Protein AF-A0A9D6U7L0-F1 (afdb_monomer_lite)

Structure (mmCIF, N/CA/C/O backbone):
data_AF-A0A9D6U7L0-F1
#
_entry.id   AF-A0A9D6U7L0-F1
#
loop_
_atom_site.group_PDB
_atom_site.id
_atom_site.type_symbol
_atom_site.label_atom_id
_atom_site.label_alt_id
_atom_site.label_comp_id
_atom_site.label_asym_id
_atom_site.label_entity_id
_atom_site.label_seq_id
_atom_site.pdbx_PDB_ins_code
_atom_site.Cartn_x
_atom_site.Cartn_y
_atom_site.Cartn_z
_atom_site.occupancy
_atom_sit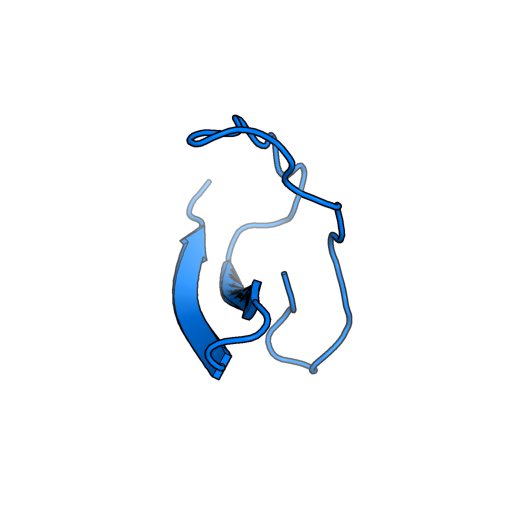e.B_iso_or_equiv
_atom_site.auth_seq_id
_atom_site.auth_comp_id
_atom_site.auth_asym_id
_atom_site.auth_atom_id
_atom_site.pdbx_PDB_model_num
ATOM 1 N N . ILE A 1 1 ? 0.701 -0.114 2.256 1.00 93.69 1 ILE A N 1
ATOM 2 C CA . ILE A 1 1 ? 1.320 0.677 1.168 1.00 93.69 1 ILE A CA 1
ATOM 3 C C . ILE A 1 1 ? 1.231 -0.133 -0.099 1.00 93.69 1 ILE A C 1
ATOM 5 O O . ILE A 1 1 ? 1.507 -1.328 -0.049 1.00 93.69 1 ILE A O 1
ATOM 9 N N . TYR A 1 2 ? 0.821 0.508 -1.184 1.00 96.56 2 TYR A N 1
ATOM 10 C CA . TYR A 1 2 ? 0.616 -0.125 -2.478 1.00 96.56 2 TYR A CA 1
ATOM 11 C C . TYR A 1 2 ? 1.464 0.553 -3.550 1.00 96.56 2 TYR A C 1
ATOM 13 O O . TYR A 1 2 ? 1.710 1.757 -3.455 1.00 96.56 2 TYR A O 1
ATOM 21 N N . ASN A 1 3 ? 1.922 -0.208 -4.542 1.00 95.12 3 ASN A N 1
ATOM 22 C CA . ASN A 1 3 ? 2.554 0.350 -5.739 1.00 95.12 3 ASN A CA 1
ATOM 23 C C . ASN A 1 3 ? 1.484 0.846 -6.739 1.00 95.12 3 ASN A C 1
ATOM 25 O O . ASN A 1 3 ? 0.282 0.703 -6.510 1.00 95.12 3 ASN A O 1
ATOM 29 N N . MET A 1 4 ? 1.923 1.416 -7.863 1.00 94.81 4 MET A N 1
ATOM 30 C CA . MET A 1 4 ? 1.043 1.880 -8.950 1.00 94.81 4 MET A CA 1
ATOM 31 C C . MET A 1 4 ? 0.184 0.775 -9.584 1.00 94.81 4 MET A C 1
ATOM 33 O O . MET A 1 4 ? -0.853 1.081 -10.163 1.00 94.81 4 MET A O 1
ATOM 37 N N . LEU A 1 5 ? 0.613 -0.486 -9.488 1.00 95.00 5 LEU A N 1
ATOM 38 C CA . LEU A 1 5 ? -0.100 -1.644 -10.033 1.00 95.00 5 LEU A CA 1
ATOM 39 C C . LEU A 1 5 ? -1.177 -2.176 -9.074 1.00 95.00 5 LEU A C 1
ATOM 41 O O . LEU A 1 5 ? -1.974 -3.025 -9.456 1.00 95.00 5 LEU A O 1
ATOM 45 N N . GLY A 1 6 ? -1.229 -1.662 -7.841 1.00 93.31 6 GLY A N 1
ATOM 46 C CA . GLY A 1 6 ? -2.148 -2.122 -6.802 1.00 93.31 6 GLY A CA 1
ATOM 47 C C . GLY A 1 6 ? -1.594 -3.252 -5.932 1.00 93.31 6 GLY A C 1
ATOM 48 O O . GLY A 1 6 ? -2.298 -3.719 -5.035 1.00 93.31 6 GLY A O 1
ATOM 49 N N . ASP A 1 7 ? -0.336 -3.656 -6.117 1.00 95.56 7 ASP A N 1
ATOM 50 C CA . ASP A 1 7 ? 0.294 -4.663 -5.266 1.00 95.56 7 ASP A CA 1
ATOM 51 C C . ASP A 1 7 ? 0.586 -4.085 -3.886 1.00 95.56 7 ASP A C 1
ATOM 53 O O . ASP A 1 7 ? 1.088 -2.965 -3.745 1.00 95.56 7 ASP A O 1
ATOM 57 N N . LYS A 1 8 ? 0.313 -4.870 -2.842 1.00 94.69 8 LYS A N 1
ATOM 58 C CA . LYS A 1 8 ? 0.600 -4.488 -1.459 1.00 94.69 8 LYS A CA 1
ATOM 59 C C . LYS A 1 8 ? 2.076 -4.727 -1.148 1.00 94.69 8 LYS A C 1
ATOM 61 O O . LYS A 1 8 ? 2.496 -5.860 -0.956 1.00 94.69 8 LYS A O 1
ATOM 66 N N . VAL A 1 9 ? 2.838 -3.645 -1.033 1.00 94.44 9 VAL A N 1
ATOM 67 C CA . VAL A 1 9 ? 4.291 -3.682 -0.790 1.00 94.44 9 VAL A CA 1
ATOM 68 C C . VAL A 1 9 ? 4.626 -3.736 0.702 1.00 94.44 9 VAL A C 1
ATOM 70 O O . VAL A 1 9 ? 5.645 -4.284 1.103 1.00 94.44 9 VAL A O 1
ATOM 73 N N . TYR A 1 10 ? 3.759 -3.176 1.549 1.00 93.88 10 TYR A N 1
ATOM 74 C CA . TYR A 1 10 ? 3.932 -3.214 3.001 1.00 93.88 10 TYR A CA 1
ATOM 75 C C . TYR A 1 10 ? 2.587 -3.159 3.727 1.00 93.88 10 TYR A C 1
ATOM 77 O O . TYR A 1 10 ? 1.674 -2.441 3.299 1.00 93.88 10 TYR A O 1
ATOM 85 N N . SER A 1 11 ? 2.477 -3.874 4.846 1.00 92.94 11 SER A N 1
ATOM 86 C CA . SER A 1 11 ? 1.301 -3.881 5.716 1.00 92.94 11 SER A CA 1
ATOM 87 C C . SER A 1 11 ? 1.718 -4.088 7.162 1.00 92.94 11 SER A C 1
ATOM 89 O O . SER A 1 11 ? 2.504 -4.983 7.449 1.00 92.94 11 SER A O 1
ATOM 91 N N . THR A 1 12 ? 1.146 -3.305 8.068 1.00 92.31 12 THR A N 1
ATOM 92 C CA . THR A 1 12 ? 1.300 -3.501 9.510 1.00 92.31 12 THR A CA 1
ATOM 93 C C . THR A 1 12 ? 0.059 -3.007 10.240 1.00 92.31 12 THR A C 1
ATOM 95 O O . THR A 1 12 ? -0.733 -2.250 9.671 1.00 92.31 12 THR A O 1
ATOM 98 N N . ILE A 1 13 ? -0.101 -3.439 11.487 1.00 92.19 13 ILE A N 1
ATOM 99 C CA . ILE A 1 13 ? -1.113 -2.927 12.408 1.00 92.19 13 ILE A CA 1
ATOM 100 C C . ILE A 1 13 ? -0.436 -1.867 13.276 1.00 92.19 13 ILE A C 1
ATOM 102 O O . ILE A 1 13 ? 0.601 -2.123 13.883 1.00 92.19 13 ILE A O 1
ATOM 106 N N . ILE A 1 14 ? -1.015 -0.668 13.312 1.00 88.81 14 ILE A N 1
ATOM 107 C CA . ILE A 1 14 ? -0.518 0.450 14.114 1.00 88.81 14 ILE A CA 1
ATOM 108 C C . ILE A 1 14 ? -1.375 0.522 15.378 1.00 88.81 14 ILE A C 1
ATOM 110 O O . ILE A 1 14 ? -2.556 0.844 15.299 1.00 88.81 14 ILE A O 1
ATOM 114 N N . THR A 1 15 ? -0.790 0.204 16.533 1.00 87.69 15 THR A N 1
ATOM 115 C CA . THR A 1 15 ? -1.473 0.270 17.841 1.00 87.69 15 THR A CA 1
ATOM 116 C C . THR A 1 15 ? -1.153 1.544 18.622 1.00 87.69 15 THR A C 1
ATOM 118 O O . THR A 1 15 ? -1.822 1.844 19.604 1.00 87.69 15 THR A O 1
ATOM 121 N N . ASN A 1 16 ? -0.133 2.291 18.195 1.00 87.38 16 ASN A N 1
ATOM 122 C CA . ASN A 1 16 ? 0.345 3.509 18.848 1.00 87.38 16 ASN A CA 1
ATOM 123 C C . ASN A 1 16 ? 0.018 4.744 17.997 1.00 87.38 16 ASN A C 1
ATOM 125 O O . ASN A 1 16 ? -0.175 4.635 16.790 1.00 87.38 16 ASN A O 1
ATOM 129 N N . HIS A 1 17 ? 0.028 5.938 18.599 1.00 82.56 17 HIS A N 1
ATOM 130 C CA . HIS A 1 17 ? -0.247 7.195 17.882 1.00 82.56 17 HIS A CA 1
ATOM 131 C C . HIS A 1 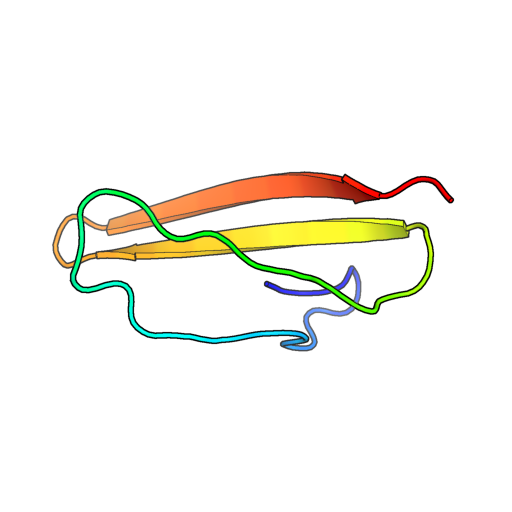17 ? 0.714 7.476 16.716 1.00 82.56 17 HIS A C 1
ATOM 133 O O . HIS A 1 17 ? 0.338 8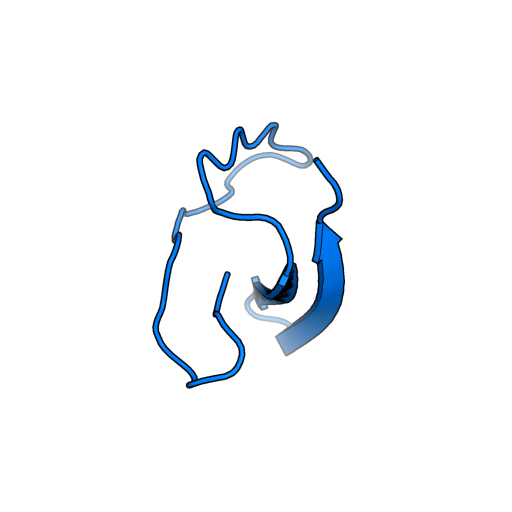.143 15.754 1.00 82.56 17 HIS A O 1
ATOM 139 N N . THR A 1 18 ? 1.947 6.975 16.789 1.00 84.69 18 THR A N 1
ATOM 140 C CA . THR A 1 18 ? 2.966 7.118 15.746 1.00 84.69 18 THR A CA 1
ATOM 141 C C . THR A 1 18 ? 3.674 5.791 15.499 1.00 84.69 18 THR A C 1
ATOM 143 O O . THR A 1 18 ? 3.760 4.919 16.365 1.00 84.69 18 THR A O 1
ATOM 146 N N . SER A 1 19 ? 4.168 5.606 14.278 1.00 85.38 19 SER A N 1
ATOM 147 C CA . SER A 1 19 ? 4.968 4.445 13.894 1.00 85.38 19 SER A CA 1
ATOM 148 C C . SER A 1 19 ? 5.986 4.862 12.848 1.00 85.38 19 SER A C 1
ATOM 150 O O . SER A 1 19 ? 5.636 5.495 11.854 1.00 85.38 19 SER A O 1
ATOM 152 N N . ASN A 1 20 ? 7.244 4.502 13.084 1.00 87.19 20 ASN A N 1
ATOM 153 C CA . ASN A 1 20 ? 8.313 4.694 12.116 1.00 87.19 20 ASN A CA 1
ATOM 154 C C . ASN A 1 20 ? 8.368 3.471 11.204 1.00 87.19 20 ASN A C 1
ATOM 156 O O . ASN A 1 20 ? 8.410 2.337 11.680 1.00 87.19 20 ASN A O 1
ATOM 160 N N . LEU A 1 21 ? 8.372 3.708 9.898 1.00 85.81 21 LEU A N 1
ATOM 161 C CA . LEU A 1 21 ? 8.433 2.668 8.883 1.00 85.81 21 LEU A CA 1
ATOM 162 C C . LEU A 1 21 ? 9.630 2.917 7.977 1.00 85.81 21 LEU A C 1
ATOM 164 O O . LEU A 1 21 ? 9.746 3.986 7.384 1.00 85.81 21 LEU A O 1
ATOM 168 N N . ASN A 1 22 ? 10.478 1.904 7.832 1.00 84.44 22 ASN A N 1
ATOM 169 C CA . ASN A 1 22 ? 11.528 1.888 6.828 1.00 84.44 22 ASN A CA 1
ATOM 170 C C . ASN A 1 22 ? 11.055 1.084 5.605 1.00 84.44 22 ASN A C 1
ATOM 172 O O . ASN A 1 22 ? 10.765 -0.107 5.720 1.00 84.44 22 ASN A O 1
ATOM 176 N N . LEU A 1 23 ? 10.937 1.741 4.449 1.00 85.62 23 LEU A N 1
ATOM 177 C CA . LEU A 1 23 ? 10.586 1.100 3.181 1.00 85.62 23 LEU A CA 1
ATOM 178 C C . LEU A 1 23 ? 11.836 0.895 2.334 1.00 85.62 23 LEU A C 1
ATOM 180 O O . LEU A 1 23 ? 12.373 1.848 1.778 1.00 85.62 23 LEU A O 1
ATOM 184 N N . ASN A 1 24 ? 12.236 -0.363 2.165 1.00 89.38 24 ASN A N 1
ATOM 185 C CA . ASN A 1 24 ? 13.257 -0.739 1.195 1.00 89.38 24 ASN A CA 1
ATOM 186 C C . ASN A 1 24 ? 12.605 -1.021 -0.166 1.00 89.38 24 ASN A C 1
ATOM 188 O O . ASN A 1 24 ? 12.327 -2.171 -0.506 1.00 89.38 24 ASN A O 1
ATOM 192 N N . VAL A 1 25 ? 12.278 0.042 -0.901 1.00 90.12 25 VAL A N 1
ATOM 193 C CA . VAL A 1 25 ? 11.606 -0.044 -2.205 1.00 90.12 25 VAL A CA 1
ATO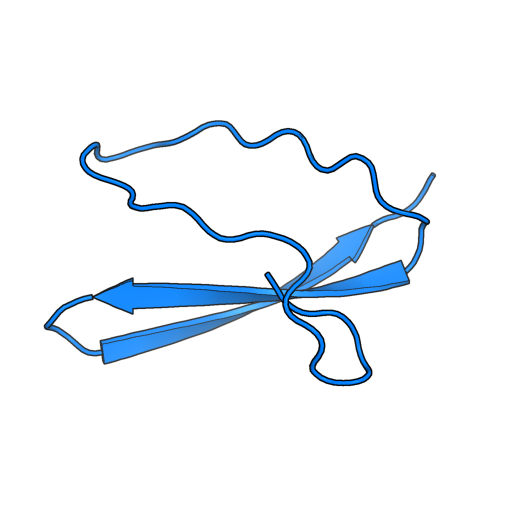M 194 C C . VAL A 1 25 ? 12.296 0.851 -3.239 1.00 90.12 25 VAL A C 1
ATOM 196 O O . VAL A 1 25 ? 12.885 1.873 -2.871 1.00 90.12 25 VAL A O 1
ATOM 199 N N . PRO A 1 26 ? 12.224 0.514 -4.540 1.00 93.00 26 PRO A N 1
ATOM 200 C CA . PRO A 1 26 ? 12.728 1.381 -5.598 1.00 93.00 26 PRO A CA 1
ATOM 201 C C . PRO A 1 26 ? 12.061 2.761 -5.593 1.00 93.00 26 PRO A C 1
ATOM 203 O O . PRO A 1 26 ? 10.900 2.901 -5.189 1.00 93.00 26 PRO A O 1
ATOM 206 N N . GLY A 1 27 ? 12.776 3.768 -6.104 1.00 94.69 27 GLY A N 1
ATOM 207 C CA . GLY A 1 27 ? 12.204 5.087 -6.371 1.00 94.69 27 GLY A CA 1
ATOM 208 C C . GLY A 1 27 ? 10.974 4.983 -7.277 1.00 94.69 27 GLY A C 1
ATOM 209 O O . GLY A 1 27 ? 10.953 4.209 -8.233 1.00 94.69 27 GLY A O 1
ATOM 210 N N . GLY A 1 28 ? 9.922 5.733 -6.957 1.00 94.50 28 GLY A N 1
ATOM 211 C CA . GLY A 1 28 ? 8.640 5.611 -7.643 1.00 94.50 28 GLY A CA 1
ATOM 212 C C . GLY A 1 28 ? 7.469 6.214 -6.876 1.00 94.50 28 GLY A C 1
ATOM 213 O O . GLY A 1 28 ? 7.635 6.872 -5.846 1.00 94.50 28 GLY A O 1
ATOM 214 N N . ILE A 1 29 ? 6.267 5.991 -7.407 1.00 96.38 29 ILE A N 1
ATOM 215 C CA . ILE A 1 29 ? 5.009 6.444 -6.808 1.00 96.38 29 ILE A CA 1
ATOM 216 C C . ILE A 1 29 ? 4.357 5.281 -6.060 1.00 96.38 29 ILE A C 1
ATOM 218 O O . ILE A 1 29 ? 4.228 4.177 -6.588 1.00 96.38 29 ILE A O 1
ATOM 222 N N . TYR A 1 30 ? 3.909 5.564 -4.841 1.00 96.81 30 TYR A N 1
ATOM 223 C CA . TYR A 1 30 ? 3.230 4.624 -3.959 1.00 96.81 30 TYR A CA 1
ATOM 224 C C . TYR A 1 30 ? 2.011 5.275 -3.311 1.00 96.81 30 TYR A C 1
ATOM 226 O O . TYR A 1 30 ? 1.883 6.498 -3.258 1.00 96.81 30 TYR A O 1
ATOM 234 N N . PHE A 1 31 ? 1.132 4.447 -2.760 1.00 96.94 31 PHE A N 1
ATOM 235 C CA . PHE A 1 31 ? -0.043 4.888 -2.020 1.00 96.94 31 PHE A CA 1
ATOM 236 C C . PHE A 1 31 ? -0.017 4.322 -0.602 1.00 96.94 31 PHE A C 1
ATOM 238 O O . PHE A 1 31 ? -0.061 3.105 -0.386 1.00 96.94 31 PHE A O 1
ATOM 245 N N . LEU A 1 32 ? 0.058 5.210 0.387 1.00 94.88 32 LEU A N 1
ATOM 246 C CA . LEU A 1 32 ? -0.154 4.870 1.786 1.00 94.88 32 LEU A CA 1
ATOM 247 C C . LEU A 1 32 ? -1.653 4.826 2.047 1.00 94.88 32 LEU A C 1
ATOM 249 O O . LEU A 1 32 ? -2.346 5.816 1.851 1.00 94.88 32 LEU A O 1
ATOM 253 N N . GLN A 1 33 ? -2.135 3.674 2.497 1.00 95.44 33 GLN A N 1
ATOM 254 C CA . GLN A 1 33 ? -3.512 3.489 2.926 1.00 95.44 33 GLN A CA 1
ATOM 255 C C . GLN A 1 33 ? -3.509 3.218 4.426 1.00 95.44 33 GLN A C 1
ATOM 257 O O . GLN A 1 33 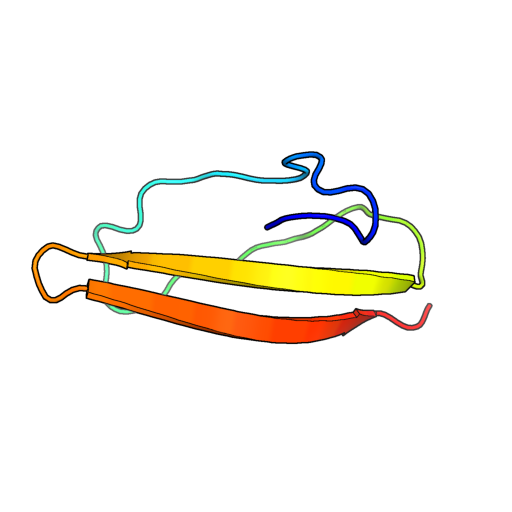? -2.890 2.245 4.861 1.00 95.44 33 GLN A O 1
ATOM 262 N N . VAL A 1 34 ? -4.215 4.049 5.185 1.00 93.94 34 VAL A N 1
ATOM 263 C CA . VAL A 1 34 ? -4.474 3.846 6.612 1.00 93.94 34 VAL A CA 1
ATOM 264 C C . VAL A 1 34 ? -5.950 3.516 6.763 1.00 93.94 34 VAL A C 1
ATOM 266 O O . VAL A 1 34 ? -6.803 4.258 6.280 1.00 93.94 34 VAL A O 1
ATOM 269 N N . LYS A 1 35 ? -6.243 2.376 7.389 1.00 94.38 35 LYS A N 1
ATOM 270 C CA . LYS A 1 35 ? -7.609 1.932 7.668 1.00 94.38 35 LYS A CA 1
ATOM 271 C C . LYS A 1 35 ? -7.830 1.964 9.173 1.00 94.38 35 LYS A C 1
ATOM 273 O O . LYS A 1 35 ? -7.025 1.402 9.910 1.00 94.38 35 LYS A O 1
ATOM 278 N N . SER A 1 36 ? -8.913 2.594 9.597 1.00 93.12 36 SER A N 1
ATOM 279 C CA . SER A 1 36 ? -9.425 2.546 10.962 1.00 93.12 36 SER A CA 1
ATOM 280 C C . SER A 1 36 ? -10.925 2.265 10.929 1.00 93.12 36 SER A C 1
ATOM 282 O O . SER A 1 36 ? -11.538 2.227 9.861 1.00 93.12 36 SER A O 1
ATOM 284 N N . GLU A 1 37 ? -11.529 2.078 12.097 1.00 94.44 37 GLU A N 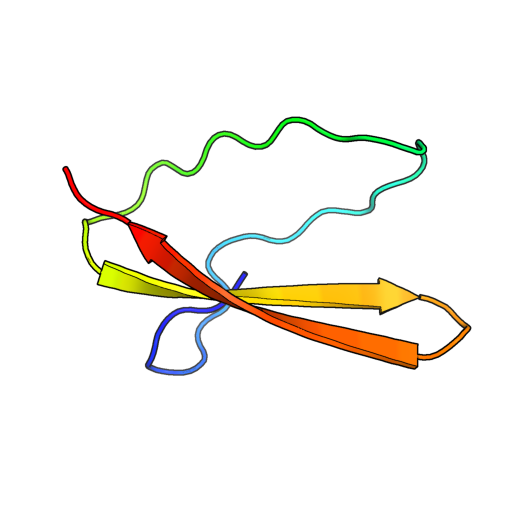1
ATOM 285 C CA . GLU A 1 37 ? -12.982 1.901 12.227 1.00 94.44 37 GLU A CA 1
ATOM 286 C C . GLU A 1 37 ? -13.766 3.091 11.650 1.00 94.44 37 GLU A C 1
ATOM 288 O O . GLU A 1 37 ? -14.848 2.919 11.099 1.00 94.44 37 GLU A O 1
ATOM 293 N N . ASN A 1 38 ? -13.173 4.288 11.695 1.00 93.69 38 ASN A N 1
ATOM 294 C CA . ASN A 1 38 ? -13.785 5.527 11.214 1.00 93.69 38 ASN A CA 1
ATOM 295 C C . ASN A 1 38 ? -13.628 5.739 9.698 1.00 93.69 38 ASN A C 1
ATOM 297 O O . ASN A 1 38 ? -14.146 6.719 9.165 1.00 93.69 38 ASN A O 1
ATOM 301 N N . GLY A 1 39 ? -12.903 4.861 8.996 1.00 94.56 39 GLY A N 1
ATOM 302 C CA . GLY A 1 39 ? -12.782 4.903 7.541 1.00 94.56 39 GLY A CA 1
ATOM 303 C C . GLY A 1 39 ? -11.372 4.662 7.007 1.00 94.56 39 GLY A C 1
ATOM 304 O O . GLY A 1 39 ? -10.499 4.085 7.657 1.00 94.56 39 GLY A O 1
ATOM 305 N N . ILE A 1 40 ? -11.163 5.081 5.757 1.00 96.31 40 ILE A N 1
ATOM 306 C CA . ILE A 1 40 ? -9.931 4.839 5.005 1.00 96.31 40 ILE A CA 1
ATOM 307 C C . ILE A 1 40 ? -9.368 6.165 4.505 1.00 96.31 40 ILE A C 1
ATOM 309 O O . ILE A 1 40 ? -10.042 6.900 3.788 1.00 96.31 40 ILE A O 1
ATOM 313 N N . ILE A 1 41 ? -8.103 6.425 4.826 1.00 96.00 41 ILE A N 1
ATOM 314 C CA . ILE A 1 41 ? -7.338 7.556 4.299 1.00 96.00 41 ILE A CA 1
ATOM 315 C C . ILE A 1 41 ? -6.301 7.015 3.320 1.00 96.00 41 ILE A C 1
ATOM 317 O O . ILE A 1 41 ? -5.621 6.025 3.605 1.00 96.00 41 ILE A O 1
ATOM 321 N N . VAL A 1 42 ? -6.179 7.668 2.163 1.00 96.31 42 VAL A N 1
ATOM 322 C CA . VAL A 1 42 ? -5.175 7.343 1.146 1.00 96.31 42 VAL A CA 1
ATOM 323 C C . VAL A 1 42 ? -4.339 8.575 0.839 1.00 96.31 42 VAL A C 1
ATOM 325 O O . VAL A 1 42 ? -4.877 9.646 0.573 1.00 96.31 42 VAL A O 1
ATOM 328 N N . GLN A 1 43 ? -3.020 8.411 0.838 1.00 96.38 43 GLN A N 1
ATOM 329 C CA . GLN A 1 43 ? -2.071 9.465 0.504 1.00 96.38 43 GLN A CA 1
ATOM 330 C C . GLN A 1 43 ? -1.062 8.970 -0.531 1.00 96.38 43 GLN A C 1
ATOM 332 O O . GLN A 1 43 ? -0.489 7.888 -0.392 1.00 96.38 43 GLN A O 1
ATOM 337 N N . LYS A 1 44 ? -0.831 9.776 -1.570 1.00 95.94 44 LYS A N 1
ATOM 338 C CA . LYS A 1 44 ? 0.216 9.518 -2.560 1.00 95.94 44 LYS A CA 1
ATOM 339 C C . LYS A 1 44 ? 1.581 9.864 -1.969 1.00 95.94 44 LYS A C 1
ATOM 341 O O . LYS A 1 44 ? 1.771 10.960 -1.450 1.00 95.94 44 LYS A O 1
ATOM 346 N N . LEU A 1 45 ? 2.526 8.949 -2.115 1.00 94.00 45 LEU A N 1
ATOM 347 C CA . LEU A 1 45 ? 3.924 9.105 -1.748 1.00 94.00 45 LEU A CA 1
ATOM 348 C C . LEU A 1 45 ? 4.775 9.039 -3.015 1.00 94.00 45 LEU A C 1
ATOM 350 O O . LEU A 1 45 ? 4.605 8.136 -3.832 1.00 94.00 45 LEU A O 1
ATOM 354 N N . THR A 1 46 ? 5.707 9.974 -3.162 1.00 94.75 46 THR A N 1
ATOM 355 C CA . THR A 1 46 ? 6.740 9.910 -4.199 1.00 94.75 46 THR A CA 1
ATOM 356 C C . THR A 1 46 ? 8.070 9.687 -3.505 1.00 94.75 46 THR A C 1
ATOM 358 O O . THR A 1 46 ? 8.533 10.558 -2.772 1.00 94.75 46 THR A O 1
ATOM 361 N N . ILE A 1 47 ? 8.673 8.525 -3.729 1.00 92.44 47 ILE A N 1
ATOM 362 C CA . ILE A 1 47 ? 9.984 8.177 -3.187 1.00 92.44 47 ILE A CA 1
ATOM 363 C C . ILE A 1 47 ? 11.020 8.486 -4.264 1.00 92.44 47 ILE A C 1
ATOM 365 O O . ILE A 1 47 ? 10.928 7.973 -5.381 1.00 92.44 47 ILE A O 1
ATOM 369 N N . LYS A 1 48 ? 11.989 9.338 -3.932 1.00 88.06 48 LYS A N 1
ATOM 370 C CA . LYS A 1 48 ? 13.180 9.601 -4.746 1.00 88.06 48 LYS A CA 1
ATOM 371 C C . LYS A 1 48 ? 14.384 8.977 -4.044 1.00 88.06 48 LYS A C 1
ATOM 373 O O . LYS A 1 48 ? 14.443 9.032 -2.817 1.00 88.06 48 LYS A O 1
ATOM 378 N N . GLN A 1 49 ? 15.279 8.376 -4.820 1.00 73.62 49 GLN A N 1
ATOM 379 C CA . GLN A 1 49 ? 16.583 7.904 -4.353 1.00 73.62 49 GLN A CA 1
ATOM 380 C C . GLN A 1 49 ? 17.647 8.943 -4.684 1.00 73.62 49 GLN A C 1
ATOM 382 O O . GLN A 1 49 ? 17.468 9.629 -5.720 1.00 73.62 49 GLN A O 1
#

Foldseek 3Di:
DAAPVRDDQDDDDDPDPDDDDDDPDDFHKDWDWDQDPVGIDIDIDGDDD

Sequence (49 aa):
IYNMLGDKVYSTIITNHTSNLNLNVPGGIYFLQVKSENGIIVQKLTIKQ

Secondary structure (DSSP, 8-state):
-EETTS-B-------SS---------SEEEEEEEEETTEEEEEEEEE--

Radius of gyration: 11.42 Å; chains: 1; bounding box: 30×15×29 Å

pLDDT: mean 92.13, std 4.67, range [73.62, 96.94]